Protein AF-A0A6L8E0U8-F1 (afdb_monomer)

Secondary structure (DSSP, 8-state):
--HHHHHHHHHHHHHHHHHHHHHHHHHTSPP--------B-TTSSB---S------SS-SSPPGGGTT-----HHHHHHHHHHHHHTSSPPPPTT------HHHH---SSPPP-

Sequence (114 aa):
MNVRMAVVVWFSLVVIASGALAPALAAAQPAASAASSVPRAPDGRPDLQGVWDFSSLTPLQRPADLAGREFLTDEDVSALEARAAARVDAAPRPGDPGSYNRYWFDDGTTVVGT

pLDDT: mean 82.91, std 9.17, range [57.69, 95.5]

Solvent-accessible surface area (backbone atoms only — not comparable to full-atom values): 7533 Å² total; per-residue (Å²): 134,59,70,72,58,55,52,52,54,51,53,52,52,52,54,52,55,55,63,61,48,54,62,55,58,62,69,68,50,76,76,74,70,77,75,75,79,75,55,59,38,98,86,70,45,76,50,83,79,79,89,85,82,82,57,47,52,59,66,96,64,83,55,78,94,53,62,94,51,93,71,79,51,72,68,56,49,52,51,51,31,52,50,49,62,64,68,53,75,60,80,55,56,93,94,49,95,60,77,85,46,57,89,77,66,48,55,38,62,53,72,80,83,132

Foldseek 3Di:
DDPVVVVVVVVVVVVVVVVVVVVVVVVPDPDPDPPDPQDADPVRHRDPDDDDAPAALDDPDDDPVCPPPPDDDPVRQVVSLVVVVVVFPPDDDVVGPDDDGCVPPNNHRGHDDD

Radius of gyration: 31.15 Å; Cα contacts (8 Å, |Δi|>4): 54; chains: 1; bounding box: 55×61×83 Å

Structure (mmCIF, N/CA/C/O backbone):
data_AF-A0A6L8E0U8-F1
#
_entry.id   AF-A0A6L8E0U8-F1
#
loop_
_atom_site.group_PDB
_atom_site.id
_atom_site.type_symbol
_atom_site.label_atom_id
_atom_site.label_alt_id
_atom_site.label_comp_id
_atom_site.label_asym_id
_atom_site.label_entity_id
_atom_site.label_seq_id
_atom_site.pdbx_PDB_ins_code
_atom_site.Cartn_x
_atom_site.Cartn_y
_atom_site.Cartn_z
_atom_site.occupancy
_atom_site.B_iso_or_equiv
_atom_site.auth_seq_id
_atom_site.auth_comp_id
_atom_site.auth_asym_id
_atom_site.auth_atom_id
_atom_site.pdbx_PDB_model_num
ATOM 1 N N . MET A 1 1 ? -40.127 -41.376 52.606 1.00 57.69 1 MET A N 1
ATOM 2 C CA . MET A 1 1 ? -39.641 -40.051 52.161 1.00 57.69 1 MET A CA 1
ATOM 3 C C . MET A 1 1 ? -40.803 -39.342 51.486 1.00 57.69 1 MET A C 1
ATOM 5 O O . MET A 1 1 ? -41.359 -39.887 50.543 1.00 57.69 1 MET A O 1
ATOM 9 N N . ASN A 1 2 ? -41.248 -38.209 52.022 1.00 69.56 2 ASN A N 1
ATOM 10 C CA . ASN A 1 2 ? -42.510 -37.590 51.607 1.00 69.56 2 ASN A CA 1
ATOM 11 C C . ASN A 1 2 ? -42.299 -36.796 50.308 1.00 69.56 2 ASN A C 1
ATOM 13 O O . ASN A 1 2 ? -41.350 -36.022 50.228 1.00 69.56 2 ASN A O 1
ATOM 17 N N . VAL A 1 3 ? -43.191 -36.936 49.320 1.00 75.69 3 VAL A N 1
ATOM 18 C CA . VAL A 1 3 ? -43.117 -36.258 48.001 1.00 75.69 3 VAL A CA 1
ATOM 19 C C . VAL A 1 3 ? -42.885 -34.747 48.136 1.00 75.69 3 VAL A C 1
ATOM 21 O O . VAL A 1 3 ? -42.092 -34.162 47.409 1.00 75.69 3 VAL A O 1
ATOM 24 N N . ARG A 1 4 ? -43.498 -34.127 49.150 1.00 75.81 4 ARG A N 1
ATOM 25 C CA . ARG A 1 4 ? -43.314 -32.708 49.495 1.00 75.81 4 ARG A CA 1
ATOM 26 C C . ARG A 1 4 ? -41.865 -32.341 49.842 1.00 75.81 4 ARG A C 1
ATOM 28 O O . ARG A 1 4 ? -41.409 -31.270 49.474 1.00 75.81 4 ARG A O 1
ATOM 35 N N . MET A 1 5 ? -41.140 -33.229 50.519 1.00 74.06 5 MET A N 1
ATOM 36 C CA . MET A 1 5 ? -39.742 -33.016 50.907 1.00 74.06 5 MET A CA 1
ATOM 37 C C . MET A 1 5 ? -38.804 -33.153 49.696 1.00 74.06 5 MET A C 1
ATOM 39 O O . MET A 1 5 ? -37.871 -32.371 49.556 1.00 74.06 5 MET A O 1
ATOM 43 N N . ALA A 1 6 ? -39.097 -34.082 48.778 1.00 75.75 6 ALA A N 1
ATOM 44 C CA . ALA A 1 6 ? -38.331 -34.259 47.543 1.00 75.75 6 ALA A CA 1
ATOM 45 C C . ALA A 1 6 ? -38.465 -33.057 46.586 1.00 75.75 6 ALA A C 1
ATOM 47 O O . ALA A 1 6 ? -37.475 -32.630 45.998 1.00 75.75 6 ALA A O 1
ATOM 48 N N . VAL A 1 7 ? -39.664 -32.470 46.480 1.00 78.12 7 VAL A N 1
ATOM 49 C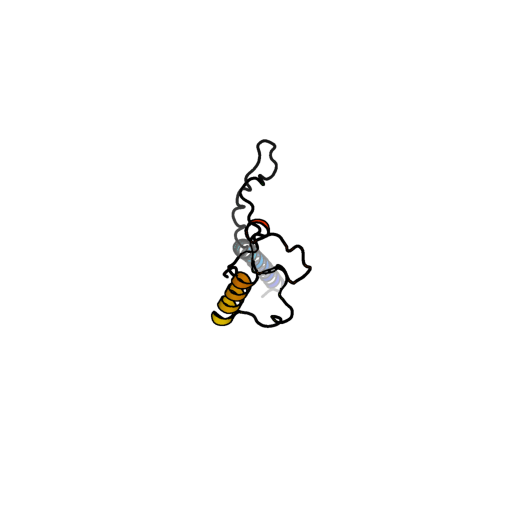 CA . VAL A 1 7 ? -39.913 -31.277 45.647 1.00 78.12 7 VAL A CA 1
ATOM 50 C C . VAL A 1 7 ? -39.158 -30.055 46.173 1.00 78.12 7 VAL A C 1
ATOM 52 O O . VAL A 1 7 ? -38.557 -29.333 45.384 1.00 78.12 7 VAL A O 1
ATOM 55 N N . VAL A 1 8 ? -39.137 -29.844 47.494 1.00 82.81 8 VAL A N 1
ATOM 56 C CA . VAL A 1 8 ? -38.412 -28.718 48.110 1.00 82.81 8 VAL A CA 1
ATOM 57 C C . VAL A 1 8 ? -36.905 -28.841 47.881 1.00 82.81 8 VAL A C 1
ATOM 59 O O . VAL A 1 8 ? -36.280 -27.880 47.448 1.00 82.81 8 VAL A O 1
ATOM 62 N N . VAL A 1 9 ? -36.332 -30.030 48.092 1.00 84.50 9 VAL A N 1
ATOM 63 C CA . VAL A 1 9 ? -34.896 -30.274 47.869 1.00 84.50 9 VAL A CA 1
ATOM 64 C C . VAL A 1 9 ? -34.517 -30.071 46.401 1.00 84.50 9 VAL A C 1
ATOM 66 O O . VAL A 1 9 ? -33.499 -29.445 46.112 1.00 84.50 9 VAL A O 1
ATOM 69 N N . TRP A 1 10 ? -35.348 -30.541 45.468 1.00 81.44 10 TRP A N 1
ATOM 70 C CA . TRP A 1 10 ? -35.114 -30.348 44.038 1.00 81.44 10 TRP A CA 1
ATOM 71 C C . TRP A 1 10 ? -35.156 -28.866 43.642 1.00 81.44 10 TRP A C 1
ATOM 73 O O . TRP A 1 10 ? -34.251 -28.389 42.960 1.00 81.44 10 TRP A O 1
ATOM 83 N N . PHE A 1 11 ? -36.140 -28.109 44.140 1.00 80.88 11 PHE A N 1
ATOM 84 C CA . PHE A 1 11 ? -36.232 -26.667 43.891 1.00 80.88 11 PHE A CA 1
ATOM 85 C C . PHE A 1 11 ? -35.017 -25.909 44.444 1.00 80.88 11 PHE A C 1
ATOM 87 O O . PHE A 1 11 ? -34.457 -25.055 43.759 1.00 80.88 11 PHE A O 1
ATOM 94 N N . SER A 1 12 ? -34.563 -26.249 45.655 1.00 77.50 12 SER A N 1
ATOM 95 C CA . SER A 1 12 ? -33.368 -25.645 46.255 1.00 77.50 12 SER A CA 1
ATOM 96 C C . SER A 1 12 ? -32.095 -25.938 45.455 1.00 77.50 12 SER A C 1
ATOM 98 O O . SER A 1 12 ? -31.279 -25.040 45.266 1.00 77.50 12 SER A O 1
ATOM 100 N N . LEU A 1 13 ?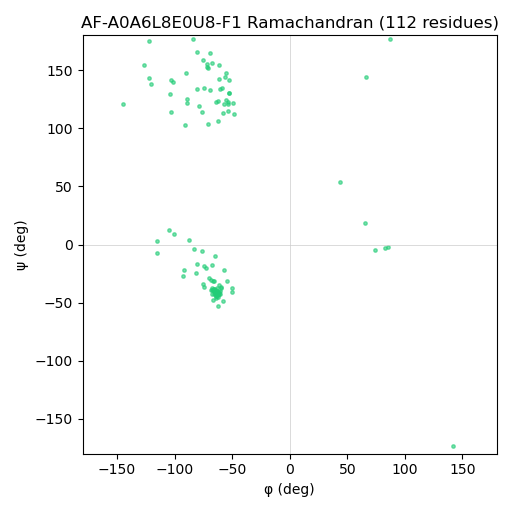 -31.934 -27.159 44.934 1.00 79.62 13 LEU A N 1
ATOM 101 C CA . LEU A 1 13 ? -30.779 -27.531 44.108 1.00 79.62 13 LEU A CA 1
ATOM 102 C C . LEU A 1 13 ? -30.747 -26.779 42.771 1.00 79.62 13 LEU A C 1
ATOM 104 O O . LEU A 1 13 ? -29.679 -26.338 42.351 1.00 79.62 13 LEU A O 1
ATOM 108 N N . VAL A 1 14 ? -31.905 -26.579 42.133 1.00 77.62 14 VAL A N 1
ATOM 109 C CA . VAL A 1 14 ? -32.005 -25.805 40.884 1.00 77.62 14 VAL A CA 1
ATOM 110 C C . VAL A 1 14 ? -31.614 -24.342 41.116 1.00 77.62 14 VAL A C 1
ATOM 112 O O . VAL A 1 14 ? -30.814 -23.801 40.357 1.00 77.62 14 VAL A O 1
ATOM 115 N N . VAL A 1 15 ? -32.093 -23.720 42.198 1.00 77.12 15 VAL A N 1
ATOM 116 C CA . VAL A 1 15 ? -31.762 -22.322 42.535 1.00 77.12 15 VAL A CA 1
ATOM 117 C C . VAL A 1 15 ? -30.259 -22.137 42.790 1.00 77.12 15 VAL A C 1
ATOM 119 O O . VAL A 1 15 ? -29.670 -21.166 42.316 1.00 77.12 15 VAL A O 1
ATOM 122 N N .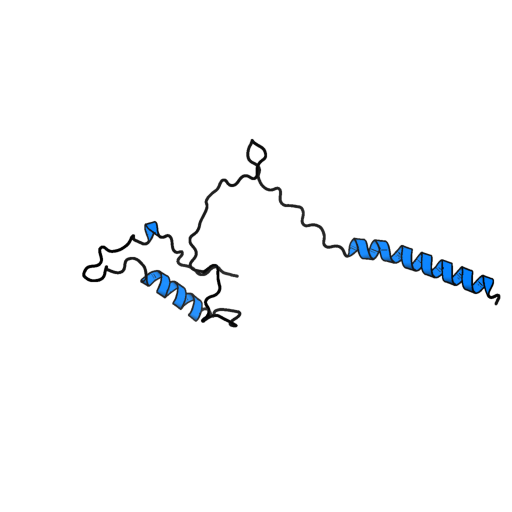 ILE A 1 16 ? -29.615 -23.082 43.482 1.00 75.69 16 ILE A N 1
ATOM 123 C CA . ILE A 1 16 ? -28.168 -23.036 43.757 1.00 75.69 16 ILE A CA 1
ATOM 124 C C . ILE A 1 16 ? -27.354 -23.213 42.466 1.00 75.69 16 ILE A C 1
ATOM 126 O O . ILE A 1 16 ? -26.399 -22.470 42.236 1.00 75.69 16 ILE A O 1
ATOM 130 N N . ALA A 1 17 ? -27.750 -24.146 41.594 1.00 69.44 17 ALA A N 1
ATOM 131 C CA . ALA A 1 17 ? -27.086 -24.365 40.309 1.00 69.44 17 ALA A CA 1
ATOM 132 C C . ALA A 1 17 ? -27.201 -23.143 39.377 1.00 69.44 17 ALA A C 1
ATOM 134 O O . ALA A 1 17 ? -26.226 -22.771 38.723 1.00 69.44 17 ALA A O 1
ATOM 135 N N . SER A 1 18 ? -28.357 -22.470 39.355 1.00 65.12 18 SER A N 1
ATOM 136 C CA . SER A 1 18 ? -28.542 -21.227 38.595 1.00 65.12 18 SER A CA 1
ATOM 137 C C . SER A 1 18 ? -27.727 -20.059 39.164 1.00 65.12 18 SER A C 1
ATOM 139 O O . SER A 1 18 ? -27.175 -19.273 38.396 1.00 65.12 18 SER A O 1
ATOM 141 N N . GLY A 1 19 ? -27.597 -19.964 40.493 1.00 69.56 19 GLY A N 1
ATOM 142 C CA . GLY A 1 19 ? -26.794 -18.927 41.151 1.00 69.56 19 GLY A CA 1
ATOM 143 C C . GLY A 1 19 ? -25.290 -19.043 40.880 1.00 69.56 19 GLY A C 1
ATOM 144 O O . GLY A 1 19 ? -24.604 -18.027 40.790 1.00 69.56 19 GLY A O 1
ATOM 145 N N . ALA A 1 20 ? -24.779 -20.264 40.694 1.00 69.38 20 ALA A N 1
ATOM 146 C CA . ALA A 1 20 ? -23.361 -20.514 40.424 1.00 69.38 20 ALA A CA 1
ATOM 147 C C . ALA A 1 20 ? -22.958 -20.298 38.952 1.00 69.38 20 ALA A C 1
ATOM 149 O O . ALA A 1 20 ? -21.796 -20.001 38.674 1.00 69.38 20 ALA A O 1
ATOM 150 N N . LEU A 1 21 ? -23.895 -20.417 38.004 1.00 70.12 21 LEU A N 1
ATOM 151 C CA . LEU A 1 21 ? -23.600 -20.271 36.572 1.00 70.12 21 LEU A CA 1
ATOM 152 C C . LEU A 1 21 ? -23.390 -18.811 36.140 1.00 70.12 21 LEU A C 1
ATOM 154 O O . LEU A 1 21 ? -22.575 -18.539 35.259 1.00 70.12 21 LEU A O 1
ATOM 158 N N . ALA A 1 22 ? -24.100 -17.868 36.761 1.00 72.25 22 ALA A N 1
ATOM 159 C CA . ALA A 1 22 ? -24.048 -16.450 36.405 1.00 72.25 22 ALA A CA 1
ATOM 160 C C . ALA A 1 22 ? -22.635 -15.819 36.483 1.00 72.25 22 ALA A C 1
ATOM 162 O O . ALA A 1 22 ? -22.222 -15.192 35.504 1.00 72.25 22 ALA A O 1
ATOM 163 N N . PRO A 1 23 ? -21.850 -15.989 37.567 1.00 75.19 23 PRO A N 1
ATOM 164 C CA . PRO A 1 23 ? -20.500 -15.421 37.633 1.00 75.19 23 PRO A CA 1
ATOM 165 C C . PRO A 1 23 ? -19.512 -16.084 36.660 1.00 75.19 23 PRO A C 1
ATOM 167 O O . PRO A 1 23 ? -18.618 -15.409 36.156 1.00 75.19 23 PRO A O 1
ATOM 170 N N . ALA A 1 24 ? -19.683 -17.374 36.346 1.00 77.88 24 ALA A N 1
ATOM 171 C CA . ALA A 1 24 ? -18.832 -18.077 35.382 1.00 77.88 24 ALA A CA 1
ATOM 172 C C . ALA A 1 24 ? -19.046 -17.572 33.943 1.00 77.88 24 ALA A C 1
ATOM 174 O O . ALA A 1 24 ? -18.085 -17.385 33.202 1.00 77.88 24 ALA A O 1
ATOM 175 N N . LEU A 1 25 ? -20.298 -17.291 33.570 1.00 78.56 25 LEU A N 1
ATOM 176 C CA . LEU A 1 25 ? -20.647 -16.684 32.282 1.00 78.56 25 LEU A CA 1
ATOM 177 C C . LEU A 1 25 ? -20.122 -15.246 32.155 1.00 78.56 25 LEU A C 1
ATOM 179 O O . LEU A 1 25 ? -19.640 -14.871 31.090 1.00 78.56 25 LEU A O 1
ATOM 183 N N . ALA A 1 26 ? -20.162 -14.463 33.237 1.00 77.94 26 ALA A N 1
ATOM 184 C CA . ALA A 1 26 ? -19.613 -13.106 33.255 1.00 77.94 26 ALA A CA 1
ATOM 185 C C . ALA A 1 26 ? -18.077 -13.091 33.125 1.00 77.94 26 ALA A C 1
ATOM 187 O O . ALA A 1 26 ? -17.524 -12.265 32.405 1.00 77.94 26 ALA A O 1
ATOM 188 N N . ALA A 1 27 ? -17.382 -14.031 33.774 1.00 78.38 27 ALA A N 1
ATOM 189 C CA . ALA A 1 27 ? -15.923 -14.148 33.702 1.00 78.38 27 ALA A CA 1
ATOM 190 C C . ALA A 1 27 ? -15.408 -14.698 32.357 1.00 78.38 27 ALA A C 1
ATOM 192 O O . ALA A 1 27 ? -14.242 -14.505 32.024 1.00 78.38 27 ALA A O 1
ATOM 193 N N . ALA A 1 28 ? -16.262 -15.376 31.583 1.00 78.88 28 ALA A N 1
ATOM 194 C CA . ALA A 1 28 ? -15.934 -15.892 30.254 1.00 78.88 28 ALA A CA 1
ATOM 195 C C . ALA A 1 28 ? -16.082 -14.844 29.136 1.00 78.88 28 ALA A C 1
ATOM 197 O O . ALA A 1 28 ? -15.785 -15.136 27.975 1.00 78.88 28 ALA A O 1
ATOM 198 N N . GLN A 1 29 ? -16.552 -13.633 29.452 1.00 81.00 29 GLN A N 1
ATOM 199 C CA . GLN A 1 29 ? -16.609 -12.562 28.467 1.00 81.00 29 GLN A CA 1
ATOM 200 C C . GLN A 1 29 ? -15.183 -12.104 28.124 1.00 81.00 29 GLN A C 1
ATOM 202 O O . GLN A 1 29 ? -14.389 -11.863 29.036 1.00 81.00 29 GLN A O 1
ATOM 207 N N . PRO A 1 30 ? -14.841 -11.952 26.830 1.00 74.56 30 PRO A N 1
ATOM 208 C CA . PRO A 1 30 ? -13.587 -11.332 26.439 1.00 74.56 30 PRO A CA 1
ATOM 209 C C . PRO A 1 30 ? -13.479 -9.979 27.136 1.00 74.56 30 PRO A C 1
ATOM 211 O O . PRO A 1 30 ? -14.430 -9.192 27.096 1.00 74.56 30 PRO A O 1
ATOM 214 N N . ALA A 1 31 ? -12.344 -9.708 27.783 1.00 71.69 31 ALA A N 1
ATOM 215 C CA . ALA A 1 31 ? -12.081 -8.377 28.301 1.00 71.69 31 ALA A CA 1
ATOM 216 C C . ALA A 1 31 ? -12.259 -7.396 27.139 1.00 71.69 31 ALA A C 1
ATOM 218 O O . ALA A 1 31 ? -11.609 -7.548 26.102 1.00 71.69 31 ALA A O 1
ATOM 219 N N . ALA A 1 32 ? -13.174 -6.434 27.286 1.00 67.69 32 ALA A N 1
ATOM 220 C CA . ALA A 1 32 ? -13.295 -5.360 26.318 1.00 67.69 32 ALA A CA 1
ATOM 221 C C . ALA A 1 32 ? -11.905 -4.737 26.195 1.00 67.69 32 ALA A C 1
ATOM 223 O O . ALA A 1 32 ? -11.369 -4.232 27.186 1.00 67.69 32 ALA A O 1
ATOM 224 N N . SER A 1 33 ? -11.294 -4.848 25.013 1.00 65.06 33 SER A N 1
ATOM 225 C CA . SER A 1 33 ? -10.024 -4.191 24.730 1.00 65.06 33 SER A CA 1
ATOM 226 C C . SER A 1 33 ? -10.186 -2.744 25.166 1.00 65.06 33 SER A C 1
ATOM 228 O O . SER A 1 33 ? -11.133 -2.095 24.710 1.00 65.06 33 SER A O 1
ATOM 230 N N . ALA A 1 34 ? -9.337 -2.267 26.081 1.00 63.78 34 ALA A N 1
ATOM 231 C CA . ALA A 1 34 ? -9.348 -0.870 26.487 1.00 63.78 34 ALA A CA 1
ATOM 232 C C . ALA A 1 34 ? -9.361 -0.041 25.203 1.00 63.78 34 ALA A C 1
ATOM 234 O O . ALA A 1 34 ? -8.430 -0.141 24.403 1.00 63.78 34 ALA A O 1
ATOM 235 N N . ALA A 1 35 ? -10.475 0.648 24.945 1.00 64.38 35 ALA A N 1
ATOM 236 C CA . ALA A 1 35 ? -10.670 1.348 23.691 1.00 64.38 35 ALA A CA 1
ATOM 237 C C . ALA A 1 35 ? -9.511 2.332 23.555 1.00 64.38 35 ALA A C 1
ATOM 239 O O . ALA A 1 35 ? -9.390 3.253 24.365 1.00 64.38 35 ALA A O 1
ATOM 240 N N . SER A 1 36 ? -8.626 2.107 22.581 1.00 65.50 36 SER A N 1
ATOM 241 C CA . SER A 1 36 ? -7.560 3.053 22.284 1.00 65.50 36 SER A CA 1
ATOM 242 C C . SER A 1 36 ? -8.222 4.407 22.056 1.00 65.50 36 SER A C 1
ATOM 244 O O . SER A 1 36 ? -9.124 4.517 21.218 1.00 65.50 36 SER A O 1
ATOM 246 N N . SER A 1 37 ? -7.837 5.423 22.826 1.00 79.75 37 SER A N 1
ATOM 247 C CA . SER A 1 37 ? -8.407 6.757 22.681 1.00 79.75 37 SER A CA 1
ATOM 248 C C . SER A 1 37 ? -8.067 7.281 21.288 1.00 79.75 37 SER A C 1
ATOM 250 O O . SER A 1 37 ? -6.915 7.616 21.020 1.00 79.75 37 SER A O 1
ATOM 252 N N . VAL A 1 38 ? -9.057 7.322 20.394 1.00 87.75 38 VAL A N 1
ATOM 253 C CA . VAL A 1 38 ? -8.919 7.935 19.068 1.00 87.75 38 VAL A CA 1
ATOM 254 C C . VAL A 1 38 ? -8.483 9.392 19.265 1.00 87.75 38 VAL A C 1
ATOM 256 O O . VAL A 1 38 ? -9.226 10.121 19.937 1.00 87.75 38 VAL A O 1
ATOM 259 N N . PRO A 1 39 ? -7.323 9.822 18.724 1.00 91.31 39 PRO A N 1
ATOM 260 C CA . PRO A 1 39 ? -6.883 11.211 18.799 1.00 91.31 39 PRO A CA 1
ATOM 261 C C . PRO A 1 39 ? -7.978 12.153 18.295 1.00 91.31 39 PRO A C 1
ATOM 263 O O . PRO A 1 39 ? -8.717 11.817 17.366 1.00 91.31 39 PRO A O 1
ATOM 266 N N . ARG A 1 40 ? -8.138 13.306 18.946 1.00 93.19 40 ARG A N 1
ATOM 267 C CA . ARG A 1 40 ? -9.197 14.270 18.631 1.00 93.19 40 ARG A CA 1
ATOM 268 C C . ARG A 1 40 ? -8.602 15.609 18.241 1.00 93.19 40 ARG A C 1
ATOM 270 O O . ARG A 1 40 ? -7.689 16.095 18.902 1.00 93.19 40 ARG A O 1
ATOM 277 N N . ALA A 1 41 ? -9.177 16.209 17.208 1.00 93.62 41 ALA A N 1
ATOM 278 C CA . ALA A 1 41 ? -8.911 17.586 16.839 1.00 93.62 41 ALA A CA 1
ATOM 279 C C . ALA A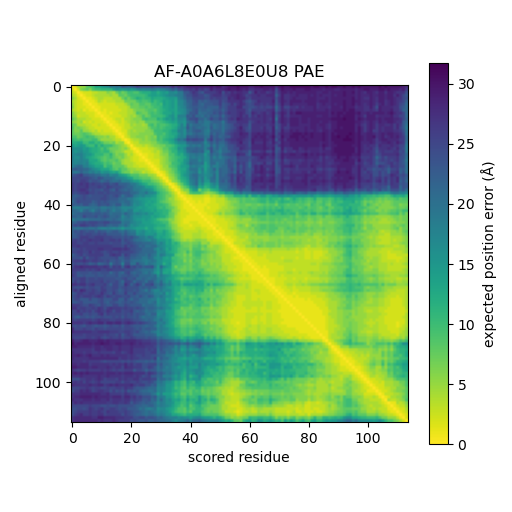 1 41 ? -9.507 18.549 17.895 1.00 93.62 41 ALA A C 1
ATOM 281 O O . ALA A 1 41 ? -10.360 18.141 18.693 1.00 93.62 41 ALA A O 1
ATOM 282 N N . PRO A 1 42 ? -9.111 19.837 17.908 1.00 95.19 42 PRO A N 1
ATOM 283 C CA . PRO A 1 42 ? -9.632 20.827 18.859 1.00 95.19 42 PRO A CA 1
ATOM 284 C C . PRO A 1 42 ? -11.160 21.005 18.843 1.00 95.19 42 PRO A C 1
ATOM 286 O O . PRO A 1 42 ? -11.737 21.455 19.828 1.00 95.19 42 PRO A O 1
ATOM 289 N N . ASP A 1 43 ? -11.822 20.642 17.744 1.00 95.50 43 ASP A N 1
ATOM 290 C CA . ASP A 1 43 ? -13.280 20.667 17.586 1.00 95.50 43 ASP A CA 1
ATOM 291 C C . ASP A 1 43 ? -13.982 19.374 18.066 1.00 95.50 43 ASP A C 1
ATOM 293 O O . ASP A 1 43 ? -15.196 19.226 17.921 1.00 95.50 43 ASP A O 1
ATOM 297 N N . GLY A 1 44 ? -13.231 18.426 18.637 1.00 93.12 44 GLY A N 1
ATOM 298 C CA . GLY A 1 44 ? -13.729 17.158 19.176 1.00 93.12 44 GLY A CA 1
ATOM 299 C C . GLY A 1 44 ? -13.936 16.043 18.141 1.00 93.12 44 GLY A C 1
ATOM 300 O O . GLY A 1 44 ? -14.283 14.911 18.509 1.00 93.12 44 GLY A O 1
ATOM 301 N N . ARG A 1 45 ? -13.711 16.298 16.847 1.00 95.31 45 ARG A N 1
ATOM 302 C CA . ARG A 1 45 ? -13.780 15.262 15.801 1.00 95.31 45 ARG A CA 1
ATOM 303 C C . ARG A 1 45 ? -12.544 14.353 15.847 1.00 95.31 45 ARG A C 1
ATOM 305 O O . ARG A 1 45 ? -11.532 14.750 16.420 1.00 95.31 45 ARG A O 1
ATOM 312 N N . PRO A 1 46 ? -12.601 13.122 15.296 1.00 94.00 46 PRO A N 1
ATOM 313 C CA . PRO A 1 46 ? -11.401 12.308 15.113 1.00 94.00 46 PRO A CA 1
ATOM 314 C C . PRO A 1 46 ? -10.333 13.093 14.353 1.00 94.00 46 PRO A C 1
ATOM 316 O O . PRO A 1 46 ? -10.633 13.695 13.320 1.00 94.00 46 PRO A O 1
ATOM 319 N N . ASP A 1 47 ? -9.116 13.093 14.879 1.00 93.31 47 ASP A N 1
ATOM 320 C CA . ASP A 1 47 ? -7.972 13.681 14.207 1.00 93.31 47 ASP A CA 1
ATOM 321 C C . ASP A 1 47 ? -7.508 12.731 13.094 1.00 93.31 47 ASP A C 1
ATOM 323 O O . ASP A 1 47 ? -7.096 11.603 13.356 1.00 93.31 47 ASP A O 1
ATOM 327 N N . LEU A 1 48 ? -7.649 13.181 11.847 1.00 93.25 48 LEU A N 1
ATOM 328 C CA . LEU A 1 48 ? -7.217 12.473 10.637 1.00 93.25 48 LEU A CA 1
ATOM 329 C C . LEU A 1 48 ? -5.936 13.092 10.048 1.00 93.25 48 LEU A C 1
ATOM 331 O O . LEU A 1 48 ? -5.596 12.840 8.892 1.00 93.25 48 LEU A O 1
ATOM 335 N N . GLN A 1 49 ? -5.257 13.962 10.799 1.00 92.00 49 GLN A N 1
ATOM 336 C CA . GLN A 1 49 ? -3.966 14.507 10.398 1.00 92.00 49 GLN A CA 1
ATOM 337 C C . GLN A 1 49 ? -2.872 13.432 10.494 1.00 92.00 49 GLN A C 1
ATOM 339 O O . GLN A 1 49 ? -2.975 12.472 11.256 1.00 92.00 49 GLN A O 1
ATOM 344 N N . GLY A 1 50 ? -1.806 13.605 9.715 1.00 89.44 50 GLY A N 1
ATOM 345 C CA . GLY A 1 50 ? -0.678 12.679 9.675 1.00 89.44 50 GLY A CA 1
ATOM 346 C C . GLY A 1 50 ? -0.118 12.505 8.270 1.00 89.44 50 GLY A C 1
ATOM 347 O O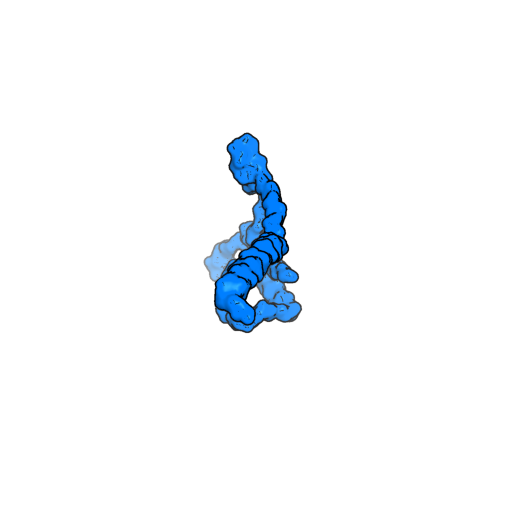 . GLY A 1 50 ? -0.520 13.196 7.332 1.00 89.44 50 GLY A O 1
ATOM 348 N N . VAL A 1 51 ? 0.826 11.576 8.140 1.00 89.62 51 VAL A N 1
ATOM 349 C CA . VAL A 1 51 ? 1.364 11.156 6.844 1.00 89.62 51 VAL A CA 1
ATOM 350 C C . VAL A 1 51 ? 0.501 10.013 6.326 1.00 89.62 51 VAL A C 1
ATOM 352 O O . VAL A 1 51 ? 0.355 8.993 6.996 1.00 89.62 51 VAL A O 1
ATOM 355 N N . TRP A 1 52 ? -0.077 10.211 5.144 1.00 87.81 52 TRP A N 1
ATOM 356 C CA . TRP A 1 52 ? -0.861 9.205 4.441 1.00 87.81 52 TRP A CA 1
ATOM 357 C C . TRP A 1 52 ? -0.002 8.625 3.326 1.00 87.81 52 TRP A C 1
ATOM 359 O O . TRP A 1 52 ? 0.361 9.343 2.397 1.00 87.81 52 TRP A O 1
ATOM 369 N N . ASP A 1 53 ? 0.323 7.345 3.449 1.00 84.38 53 ASP A N 1
ATOM 370 C CA . ASP A 1 53 ? 1.054 6.579 2.446 1.00 84.38 53 ASP A CA 1
ATOM 371 C C . ASP A 1 53 ? 0.067 5.660 1.714 1.00 84.38 53 ASP A C 1
ATOM 373 O O . ASP A 1 53 ? -0.742 4.977 2.350 1.00 84.38 53 ASP A O 1
ATOM 377 N N . PHE A 1 54 ? 0.091 5.692 0.384 1.00 82.62 54 PHE A N 1
ATOM 378 C CA . PHE A 1 54 ? -0.723 4.828 -0.475 1.00 82.62 54 PHE A CA 1
ATOM 379 C C . PHE A 1 54 ? 0.130 3.861 -1.304 1.00 82.62 54 PHE A C 1
ATOM 381 O O . PHE A 1 54 ? -0.423 3.097 -2.100 1.00 82.62 54 PHE A O 1
ATOM 388 N N . SER A 1 55 ? 1.449 3.879 -1.111 1.00 85.38 55 SER A N 1
ATOM 389 C CA . SER A 1 55 ? 2.391 3.053 -1.845 1.00 85.38 55 SER A CA 1
ATOM 390 C C . SER A 1 55 ? 2.253 1.591 -1.425 1.00 85.38 55 SER A C 1
ATOM 392 O O . SER A 1 55 ? 2.644 1.160 -0.342 1.00 85.38 55 SER A O 1
ATOM 394 N N . SER A 1 56 ? 1.616 0.791 -2.279 1.00 86.75 56 SER A N 1
ATOM 395 C CA . SER A 1 56 ? 1.422 -0.634 -2.022 1.00 86.75 56 SER A CA 1
ATOM 396 C C . SER A 1 56 ? 1.494 -1.424 -3.311 1.00 86.75 56 SER A C 1
ATOM 398 O O . SER A 1 56 ? 0.646 -1.285 -4.194 1.00 86.75 56 SER A O 1
ATOM 400 N N . LEU A 1 57 ? 2.449 -2.354 -3.351 1.00 89.62 57 LEU A N 1
ATOM 401 C CA . LEU A 1 57 ? 2.520 -3.350 -4.410 1.00 89.62 57 LEU A CA 1
ATOM 402 C C . LEU A 1 57 ? 1.373 -4.370 -4.303 1.00 89.62 57 LEU A C 1
ATOM 404 O O . LEU A 1 57 ? 0.945 -4.945 -5.307 1.00 89.62 57 LEU A O 1
ATOM 408 N N . THR A 1 58 ? 0.880 -4.616 -3.086 1.00 89.56 58 THR A N 1
ATOM 409 C CA . THR A 1 58 ? -0.179 -5.592 -2.825 1.00 89.56 58 THR A CA 1
ATOM 410 C C . THR A 1 58 ? -1.545 -4.995 -3.191 1.00 89.56 58 THR A C 1
ATOM 412 O O . THR A 1 58 ? -1.949 -3.998 -2.584 1.00 89.56 58 THR A O 1
ATOM 415 N N . PRO A 1 59 ? -2.289 -5.587 -4.147 1.00 87.88 59 PRO A N 1
ATOM 416 C CA . PRO A 1 59 ? -3.609 -5.098 -4.531 1.00 87.88 59 PRO A CA 1
ATOM 417 C C . PRO A 1 59 ? -4.654 -5.358 -3.440 1.00 87.88 59 PRO A C 1
ATOM 419 O O . PRO A 1 59 ? -4.583 -6.344 -2.708 1.00 87.88 59 PRO A O 1
ATOM 422 N N . LEU A 1 60 ? -5.682 -4.503 -3.390 1.00 90.19 60 LEU A N 1
ATOM 423 C CA . LEU A 1 60 ? -6.781 -4.624 -2.425 1.00 90.19 60 LEU A CA 1
ATOM 424 C C . LEU A 1 60 ? -7.585 -5.922 -2.609 1.00 90.19 60 LEU A C 1
ATOM 426 O O . LEU A 1 60 ? -8.037 -6.526 -1.639 1.00 90.19 60 LEU A O 1
ATOM 430 N N . GLN A 1 61 ? -7.780 -6.348 -3.858 1.00 92.00 61 GLN A N 1
ATOM 431 C CA . GLN A 1 61 ? -8.409 -7.621 -4.187 1.00 92.00 61 GLN A CA 1
ATOM 432 C C . GLN A 1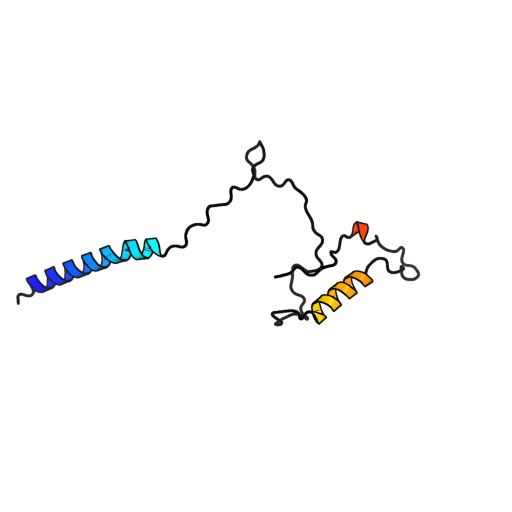 61 ? -7.353 -8.644 -4.566 1.00 92.00 61 GLN A C 1
ATOM 434 O O . GLN A 1 61 ? -6.424 -8.357 -5.320 1.00 92.00 61 GLN A O 1
ATOM 439 N N . ARG A 1 62 ? -7.558 -9.876 -4.101 1.00 91.69 62 ARG A N 1
ATOM 440 C CA . ARG A 1 62 ? -6.731 -11.010 -4.493 1.00 91.69 62 ARG A CA 1
ATOM 441 C C . ARG A 1 62 ? -6.860 -11.262 -6.004 1.00 91.69 62 ARG A C 1
ATOM 443 O O . ARG A 1 62 ? -7.976 -11.502 -6.472 1.00 91.69 62 ARG A O 1
ATOM 450 N N . PRO A 1 63 ? -5.744 -11.261 -6.749 1.00 92.31 63 PRO A N 1
ATOM 451 C CA . PRO A 1 63 ? -5.726 -11.642 -8.154 1.00 92.31 63 PRO A CA 1
ATOM 452 C C . PRO A 1 63 ? -6.296 -13.049 -8.385 1.00 92.31 63 PRO A C 1
ATOM 454 O O . PRO A 1 63 ? -6.112 -13.952 -7.566 1.00 92.31 63 PRO A O 1
ATOM 457 N N . ALA A 1 64 ? -7.003 -13.243 -9.500 1.00 94.94 64 ALA A N 1
ATOM 458 C CA . ALA A 1 64 ? -7.701 -14.498 -9.796 1.00 94.94 64 ALA A CA 1
ATOM 459 C C . ALA A 1 64 ? -6.746 -15.689 -9.999 1.00 94.94 64 ALA A C 1
ATOM 461 O O . ALA A 1 64 ? -7.081 -16.818 -9.653 1.00 94.94 64 ALA A O 1
ATOM 462 N N . ASP A 1 65 ? -5.543 -15.437 -10.510 1.00 92.62 65 ASP A N 1
ATOM 463 C CA . ASP A 1 65 ? -4.449 -16.406 -10.643 1.00 92.62 65 ASP A CA 1
ATOM 464 C C . ASP A 1 65 ? -3.871 -16.855 -9.290 1.00 92.62 65 ASP A C 1
ATOM 466 O O . ASP A 1 65 ? -3.241 -17.906 -9.199 1.00 92.62 65 ASP A O 1
ATOM 470 N N . LEU A 1 66 ? -4.138 -16.097 -8.224 1.00 93.00 66 LEU A N 1
ATOM 471 C CA . LEU A 1 66 ? -3.765 -16.413 -6.845 1.00 93.00 66 LEU A CA 1
ATOM 472 C C . LEU A 1 66 ? -4.930 -17.001 -6.029 1.00 93.00 66 LEU A C 1
ATOM 474 O O . LEU A 1 66 ? -4.821 -17.153 -4.804 1.00 93.00 66 LEU A O 1
ATOM 478 N N . ALA A 1 67 ? -6.056 -17.322 -6.672 1.00 93.12 67 ALA A N 1
ATOM 479 C CA . ALA A 1 67 ? -7.201 -17.937 -6.013 1.00 93.12 67 ALA A CA 1
ATOM 480 C C . ALA A 1 67 ? -6.823 -19.299 -5.406 1.00 93.12 67 ALA A C 1
ATOM 482 O O . ALA A 1 67 ? -6.159 -20.121 -6.033 1.00 93.12 67 ALA A O 1
ATOM 483 N N . GLY A 1 68 ? -7.235 -19.535 -4.159 1.00 92.50 68 GLY A N 1
ATOM 484 C CA . GLY A 1 68 ? -6.974 -20.790 -3.444 1.00 92.50 68 GLY A CA 1
ATOM 485 C C . GLY A 1 68 ? -5.536 -20.992 -2.943 1.00 92.50 68 GLY A C 1
ATOM 486 O O . GLY A 1 68 ? -5.296 -21.962 -2.232 1.00 92.50 68 GLY A O 1
ATOM 487 N N . ARG A 1 69 ? -4.586 -20.097 -3.252 1.00 91.94 69 ARG A N 1
ATOM 488 C CA . ARG A 1 69 ? -3.206 -20.177 -2.736 1.00 91.94 69 ARG A CA 1
ATOM 489 C C . ARG A 1 69 ? -3.069 -19.393 -1.439 1.00 91.94 69 ARG A C 1
ATOM 491 O O . ARG A 1 69 ? -3.011 -18.175 -1.488 1.00 91.94 69 ARG A O 1
ATOM 498 N N . GLU A 1 70 ? -3.028 -20.036 -0.283 1.00 90.56 70 GLU A N 1
ATOM 499 C CA . GLU A 1 70 ? -3.030 -19.308 0.997 1.00 90.56 70 GLU A CA 1
ATOM 500 C C . GLU A 1 70 ? -1.826 -18.360 1.151 1.00 90.56 70 GLU A C 1
ATOM 502 O O . GLU A 1 70 ? -2.018 -17.190 1.489 1.00 90.56 70 GLU A O 1
ATOM 507 N N . PHE A 1 71 ? -0.631 -18.823 0.765 1.00 91.56 71 PHE A N 1
ATOM 508 C CA . PHE A 1 71 ? 0.633 -18.094 0.900 1.00 91.56 71 PHE A CA 1
ATOM 509 C C . PHE A 1 71 ? 1.396 -17.991 -0.426 1.00 91.56 71 PHE A C 1
ATOM 511 O O . PHE A 1 71 ? 1.238 -18.824 -1.323 1.00 91.56 71 PHE A O 1
ATOM 518 N N . LEU A 1 72 ? 2.230 -16.957 -0.531 1.00 91.19 72 LEU A N 1
ATOM 519 C CA . LEU A 1 72 ? 3.271 -16.843 -1.551 1.00 91.19 72 LEU A CA 1
ATOM 520 C C . LEU A 1 72 ? 4.561 -17.464 -1.010 1.00 91.19 72 LEU A C 1
ATOM 522 O O . LEU A 1 72 ? 4.808 -17.400 0.193 1.00 91.19 72 LEU A O 1
ATOM 526 N N . THR A 1 73 ? 5.372 -18.053 -1.885 1.00 94.19 73 THR A N 1
ATOM 527 C CA . THR A 1 73 ? 6.747 -18.424 -1.524 1.00 94.19 73 THR A CA 1
ATOM 528 C C . THR A 1 73 ? 7.665 -17.204 -1.613 1.00 94.19 73 THR A C 1
ATOM 530 O O . THR A 1 73 ? 7.312 -16.196 -2.232 1.00 94.19 73 THR A O 1
ATOM 533 N N . ASP A 1 74 ? 8.865 -17.297 -1.045 1.00 94.12 74 ASP A N 1
ATOM 534 C CA . ASP A 1 74 ? 9.868 -16.228 -1.138 1.00 94.12 74 ASP A CA 1
ATOM 535 C C . ASP A 1 74 ? 10.271 -15.961 -2.602 1.00 94.12 74 ASP A C 1
ATOM 537 O O . ASP A 1 74 ? 10.479 -14.817 -3.020 1.00 94.12 74 ASP A O 1
ATOM 541 N N . GLU A 1 75 ? 10.315 -17.008 -3.430 1.00 94.75 75 GLU A N 1
ATOM 542 C CA . GLU A 1 75 ? 10.538 -16.882 -4.871 1.00 94.75 75 GLU A CA 1
ATOM 543 C C . GLU A 1 75 ? 9.391 -16.138 -5.570 1.00 94.75 75 GLU A C 1
ATOM 545 O O . GLU A 1 75 ? 9.645 -15.287 -6.423 1.00 94.75 75 GLU A O 1
ATOM 550 N N . ASP A 1 76 ? 8.135 -16.411 -5.201 1.00 92.75 76 ASP A N 1
ATOM 551 C CA . ASP A 1 76 ? 6.977 -15.694 -5.745 1.00 92.75 76 ASP A CA 1
ATOM 552 C C . ASP A 1 76 ? 7.033 -14.200 -5.384 1.00 92.75 76 ASP A C 1
ATOM 554 O O . ASP A 1 76 ? 6.815 -13.345 -6.248 1.00 92.75 76 ASP A O 1
ATOM 558 N N . VAL A 1 77 ? 7.350 -13.876 -4.126 1.00 93.75 77 VAL A N 1
ATOM 559 C CA . VAL A 1 77 ? 7.469 -12.491 -3.644 1.00 93.75 77 VAL A CA 1
ATOM 560 C C . VAL A 1 77 ? 8.588 -11.761 -4.383 1.00 93.75 77 VAL A C 1
ATOM 562 O O . VAL A 1 77 ? 8.341 -10.725 -5.000 1.00 93.75 77 VAL A O 1
ATOM 565 N N . SER A 1 78 ? 9.793 -12.331 -4.413 1.00 93.94 78 SER A N 1
ATOM 566 C CA . SER A 1 78 ? 10.934 -11.715 -5.102 1.00 93.94 78 SER A CA 1
ATOM 567 C C . SER A 1 78 ? 10.679 -11.513 -6.600 1.00 93.94 78 SER A C 1
ATOM 569 O O . SER A 1 78 ? 11.059 -10.484 -7.164 1.00 93.94 78 SER A O 1
ATOM 571 N N . ALA A 1 79 ? 9.974 -12.439 -7.257 1.00 93.12 79 ALA A N 1
ATOM 572 C CA . ALA A 1 79 ? 9.576 -12.281 -8.651 1.00 93.12 79 ALA A CA 1
ATOM 573 C C . ALA A 1 79 ? 8.570 -11.132 -8.853 1.00 93.12 79 ALA A C 1
ATOM 575 O O . ALA A 1 79 ? 8.646 -10.421 -9.861 1.00 93.12 79 ALA A O 1
ATOM 576 N N . LEU A 1 80 ? 7.627 -10.935 -7.926 1.00 91.12 80 LEU A N 1
ATOM 577 C CA . LEU A 1 80 ? 6.670 -9.825 -7.974 1.00 91.12 80 LEU A CA 1
ATOM 578 C C . LEU A 1 80 ? 7.368 -8.475 -7.795 1.00 91.12 80 LEU A C 1
ATOM 580 O O . LEU A 1 80 ? 7.145 -7.569 -8.603 1.00 91.12 80 LEU A O 1
ATOM 584 N N . GLU A 1 81 ? 8.243 -8.364 -6.799 1.00 91.75 81 GLU A N 1
ATOM 585 C CA . GLU A 1 81 ? 9.009 -7.148 -6.514 1.00 91.75 81 GLU A CA 1
ATOM 586 C C . GLU A 1 81 ? 9.957 -6.803 -7.671 1.00 91.75 81 GLU A C 1
ATOM 588 O O . GLU A 1 81 ? 9.991 -5.661 -8.134 1.00 91.75 81 GLU A O 1
ATOM 593 N N . ALA A 1 82 ? 10.641 -7.796 -8.252 1.00 90.56 82 ALA A N 1
ATOM 594 C CA . ALA A 1 82 ? 11.488 -7.591 -9.427 1.00 90.56 82 ALA A CA 1
ATOM 595 C C . ALA A 1 82 ? 10.692 -7.087 -10.646 1.00 90.56 82 ALA A C 1
ATOM 597 O O . ALA A 1 82 ? 11.132 -6.182 -11.360 1.00 90.56 82 ALA A O 1
ATOM 598 N N . ARG A 1 83 ? 9.489 -7.631 -10.883 1.00 87.62 83 ARG A N 1
ATOM 599 C CA . ARG A 1 83 ? 8.596 -7.148 -11.953 1.00 87.62 83 ARG A CA 1
ATOM 600 C C . ARG A 1 83 ? 8.107 -5.728 -11.686 1.00 87.62 83 ARG A C 1
ATOM 602 O O . ARG A 1 83 ? 8.014 -4.944 -12.626 1.00 87.62 83 ARG A O 1
ATOM 609 N N . ALA A 1 84 ? 7.785 -5.394 -10.438 1.00 85.94 84 ALA A N 1
ATOM 610 C CA . ALA A 1 84 ? 7.407 -4.038 -10.048 1.00 85.94 84 ALA A CA 1
ATOM 611 C C . ALA A 1 84 ? 8.556 -3.052 -10.279 1.00 85.94 84 ALA A C 1
ATOM 613 O O . ALA A 1 84 ? 8.355 -1.982 -10.849 1.00 85.94 84 ALA A O 1
ATOM 614 N N . ALA A 1 85 ? 9.782 -3.436 -9.925 1.00 82.44 85 ALA A N 1
ATOM 615 C CA . ALA A 1 85 ? 10.966 -2.628 -10.176 1.00 82.44 85 ALA A CA 1
ATOM 616 C C . ALA A 1 85 ? 11.184 -2.363 -11.677 1.00 82.44 85 ALA A C 1
ATOM 618 O O . ALA A 1 85 ? 11.511 -1.238 -12.042 1.00 82.44 85 ALA A O 1
ATOM 619 N N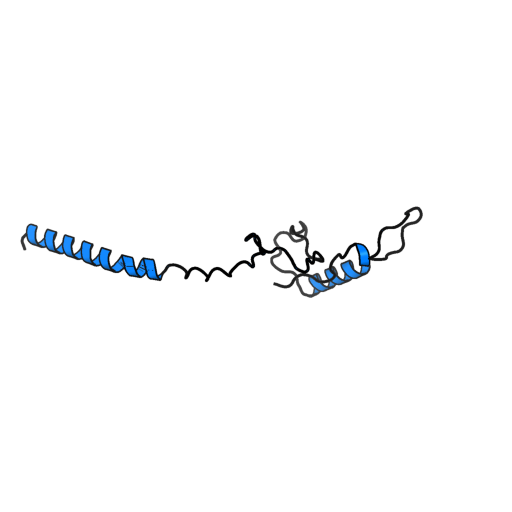 . ALA A 1 86 ? 10.945 -3.362 -12.536 1.00 79.88 86 ALA A N 1
ATOM 620 C CA . ALA A 1 86 ? 11.179 -3.282 -13.980 1.00 79.88 86 ALA A CA 1
ATOM 621 C C . ALA A 1 86 ? 10.074 -2.575 -14.791 1.00 79.88 86 ALA A C 1
ATOM 623 O O . ALA A 1 86 ? 10.297 -2.226 -15.949 1.00 79.88 86 ALA A O 1
ATOM 624 N N . ARG A 1 87 ? 8.870 -2.399 -14.230 1.00 73.69 87 ARG A N 1
ATOM 625 C CA . ARG A 1 87 ? 7.736 -1.770 -14.934 1.00 73.69 87 ARG A CA 1
ATOM 626 C C . ARG A 1 87 ? 7.865 -0.257 -15.077 1.00 73.69 87 ARG A C 1
ATOM 628 O O . ARG A 1 87 ? 7.176 0.323 -15.913 1.00 73.69 87 ARG A O 1
ATOM 635 N N . VAL A 1 88 ? 8.713 0.366 -14.271 1.00 68.25 88 VAL A N 1
ATOM 636 C CA . VAL A 1 88 ? 8.750 1.816 -14.129 1.00 68.25 88 VAL A CA 1
ATOM 637 C C . VAL A 1 88 ? 9.925 2.404 -14.904 1.00 68.25 88 VAL A C 1
ATOM 639 O O . VAL A 1 88 ? 10.994 1.804 -14.964 1.00 68.25 88 VAL A O 1
ATOM 642 N N . ASP A 1 89 ? 9.701 3.556 -15.535 1.00 73.12 89 ASP A N 1
ATOM 643 C CA . ASP A 1 89 ? 10.681 4.300 -16.344 1.00 73.12 89 ASP A CA 1
ATOM 644 C C . ASP A 1 89 ? 11.151 3.584 -17.625 1.00 73.12 89 ASP A C 1
ATOM 646 O O . ASP A 1 89 ? 12.162 3.946 -18.232 1.00 73.12 89 ASP A O 1
ATOM 650 N N . ALA A 1 90 ? 10.388 2.587 -18.085 1.00 74.75 90 ALA A N 1
ATOM 651 C CA . ALA A 1 90 ? 10.589 1.994 -19.399 1.00 74.75 90 ALA A CA 1
ATOM 652 C C . ALA A 1 90 ? 10.393 3.046 -20.505 1.00 74.75 90 ALA A C 1
ATOM 654 O O . ALA A 1 90 ? 9.500 3.893 -20.434 1.00 74.75 90 ALA A O 1
ATOM 655 N N . ALA A 1 91 ? 11.215 2.967 -21.555 1.00 80.56 91 ALA A N 1
ATOM 656 C CA . ALA A 1 91 ? 11.110 3.883 -22.682 1.00 80.56 91 ALA A CA 1
ATOM 657 C C . ALA A 1 91 ? 9.710 3.796 -23.329 1.00 80.56 91 ALA A C 1
ATOM 659 O O . ALA A 1 91 ? 9.224 2.682 -23.570 1.00 80.56 91 ALA A O 1
ATOM 660 N N . PRO A 1 92 ? 9.072 4.940 -23.646 1.00 82.50 92 PRO A N 1
ATOM 661 C CA . PRO A 1 92 ? 7.809 4.953 -24.368 1.00 82.50 92 PRO A CA 1
ATOM 662 C C . PRO A 1 92 ? 7.924 4.200 -25.693 1.00 82.50 92 PRO A C 1
ATOM 664 O O . PRO A 1 92 ? 8.972 4.193 -26.349 1.00 82.50 92 PRO A O 1
ATOM 667 N N . ARG A 1 93 ? 6.828 3.568 -26.111 1.00 87.88 93 ARG A N 1
ATOM 668 C CA . ARG A 1 93 ? 6.770 2.929 -27.429 1.00 87.88 93 ARG A CA 1
ATOM 669 C C . ARG A 1 93 ? 6.821 4.000 -28.532 1.00 87.88 93 ARG A C 1
ATOM 671 O O . ARG A 1 93 ? 6.436 5.142 -28.292 1.00 87.88 93 ARG A O 1
ATOM 678 N N . PRO A 1 94 ? 7.248 3.667 -29.763 1.00 92.88 94 PRO A N 1
ATOM 679 C CA . PRO A 1 94 ? 7.202 4.622 -30.867 1.00 92.88 94 PRO A CA 1
ATOM 680 C C . PRO A 1 94 ? 5.786 5.186 -31.067 1.00 92.88 94 PRO A C 1
ATOM 682 O O . PRO A 1 94 ? 4.837 4.424 -31.237 1.00 92.88 94 PRO A O 1
ATOM 685 N N . GLY A 1 95 ? 5.652 6.515 -31.041 1.00 92.75 95 GLY A N 1
ATOM 686 C CA . GLY A 1 95 ? 4.362 7.214 -31.142 1.00 92.75 95 GLY A CA 1
ATOM 687 C C . GLY A 1 95 ? 3.607 7.390 -29.817 1.00 92.75 95 GLY A C 1
ATOM 688 O O . GLY A 1 95 ? 2.552 8.016 -29.812 1.00 92.75 95 GLY A O 1
ATOM 689 N N . ASP A 1 96 ? 4.139 6.878 -28.708 1.00 88.75 96 ASP A N 1
ATOM 690 C CA . ASP A 1 96 ? 3.605 7.080 -27.362 1.00 88.75 96 ASP A CA 1
ATOM 691 C C . ASP A 1 96 ? 4.239 8.344 -26.747 1.00 88.75 96 ASP A C 1
ATOM 693 O O . ASP A 1 96 ? 5.472 8.432 -26.698 1.00 88.75 96 ASP A O 1
ATOM 697 N N . PRO A 1 97 ? 3.452 9.335 -26.283 1.00 84.19 97 PRO A N 1
ATOM 698 C CA . PRO A 1 97 ? 3.998 10.497 -25.579 1.00 84.19 97 PRO A CA 1
ATOM 699 C C . PRO A 1 97 ? 4.655 10.132 -24.235 1.00 84.19 97 PRO A C 1
ATOM 701 O O . PRO A 1 97 ? 5.325 10.977 -23.642 1.00 84.19 97 PRO A O 1
ATOM 704 N N . GLY A 1 98 ? 4.491 8.890 -23.769 1.00 83.06 98 GLY A N 1
ATOM 705 C CA . GLY A 1 98 ? 4.983 8.403 -22.490 1.00 83.06 98 GLY A CA 1
ATOM 706 C C . GLY A 1 98 ? 4.002 8.653 -21.348 1.00 83.06 98 GLY A C 1
ATOM 707 O O . GLY A 1 98 ? 2.942 9.257 -21.513 1.00 83.06 98 GLY A O 1
ATOM 708 N N . SER A 1 99 ? 4.374 8.176 -20.161 1.00 79.75 99 SER A N 1
ATOM 709 C CA . SER A 1 99 ? 3.656 8.414 -18.907 1.00 79.75 99 SER A CA 1
ATOM 710 C C . SER A 1 99 ? 4.561 9.081 -17.877 1.00 79.75 99 SER A C 1
ATOM 712 O O . SER A 1 99 ? 5.763 9.243 -18.092 1.00 79.75 99 SER A O 1
ATOM 714 N N . TYR A 1 100 ? 3.989 9.438 -16.726 1.00 77.94 100 TYR A N 1
ATOM 715 C CA . TYR A 1 100 ? 4.783 9.870 -15.582 1.00 77.94 100 TYR A CA 1
ATOM 716 C C . TYR A 1 100 ? 5.738 8.762 -15.098 1.00 77.94 100 TYR A C 1
ATOM 718 O O . TYR A 1 100 ? 5.502 7.573 -15.330 1.00 77.94 100 TYR A O 1
ATOM 726 N N . ASN A 1 101 ? 6.828 9.180 -14.455 1.00 80.19 101 ASN A N 1
ATOM 727 C CA . ASN A 1 101 ? 7.853 8.310 -13.879 1.00 80.19 101 ASN A CA 1
ATOM 728 C C . ASN A 1 101 ? 7.455 7.820 -12.476 1.00 80.19 101 ASN A C 1
ATOM 730 O O . ASN A 1 101 ? 6.433 8.244 -11.926 1.00 80.19 101 ASN A O 1
ATOM 734 N N . ARG A 1 102 ? 8.289 6.965 -11.867 1.00 76.50 102 ARG A N 1
ATOM 735 C CA . ARG A 1 102 ? 8.009 6.379 -10.537 1.00 76.50 102 ARG A CA 1
ATOM 736 C C . ARG A 1 102 ? 7.620 7.392 -9.475 1.00 76.50 102 ARG A C 1
ATOM 738 O O . ARG A 1 102 ? 6.715 7.144 -8.688 1.00 76.50 102 ARG A O 1
ATOM 745 N N . TYR A 1 103 ? 8.312 8.526 -9.479 1.00 77.56 103 TYR A N 1
ATOM 746 C CA . TYR A 1 103 ? 8.143 9.582 -8.490 1.00 77.56 103 TYR A CA 1
ATOM 747 C C . TYR A 1 103 ? 6.688 10.057 -8.364 1.00 77.56 103 TYR A C 1
ATOM 749 O O . TYR A 1 103 ? 6.265 10.435 -7.279 1.00 77.56 103 TYR A O 1
ATOM 757 N N . TRP A 1 104 ? 5.919 10.021 -9.456 1.00 79.19 104 TRP A N 1
ATOM 758 C CA . TRP A 1 104 ? 4.527 10.472 -9.464 1.00 79.19 104 TRP A CA 1
ATOM 759 C C . TRP A 1 104 ? 3.502 9.373 -9.187 1.00 79.19 104 TRP A C 1
ATOM 761 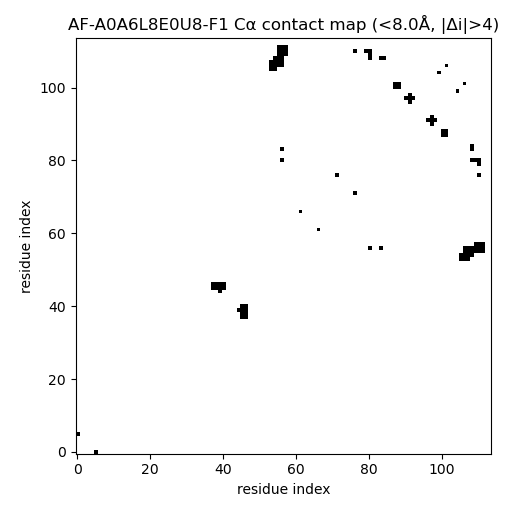O O . TRP A 1 104 ? 2.405 9.693 -8.737 1.00 79.19 104 TRP A O 1
ATOM 771 N N . PHE A 1 105 ? 3.813 8.112 -9.496 1.00 78.56 105 PHE A N 1
ATOM 772 C CA . PHE A 1 105 ? 2.854 7.012 -9.349 1.00 78.56 105 PHE A CA 1
ATOM 773 C C . PHE A 1 105 ? 2.918 6.309 -7.995 1.00 78.56 105 PHE A C 1
ATOM 775 O O . PHE A 1 105 ? 1.916 5.706 -7.625 1.00 78.56 105 PHE A O 1
ATOM 782 N N . ASP A 1 106 ? 4.049 6.406 -7.285 1.00 80.00 106 ASP A N 1
ATOM 783 C CA . ASP A 1 106 ? 4.239 5.885 -5.924 1.00 80.00 106 ASP A CA 1
ATOM 784 C C . ASP A 1 106 ? 3.647 4.474 -5.734 1.00 80.00 106 ASP A C 1
ATOM 786 O O . ASP A 1 106 ? 2.781 4.214 -4.905 1.00 80.00 106 ASP A O 1
ATOM 790 N N . ASP A 1 107 ? 4.062 3.553 -6.604 1.00 78.38 107 ASP A N 1
ATOM 791 C CA . ASP A 1 107 ? 3.418 2.255 -6.810 1.00 78.38 107 ASP A CA 1
ATOM 792 C C . ASP A 1 107 ? 3.705 1.220 -5.707 1.00 78.38 107 ASP A C 1
ATOM 794 O O . ASP A 1 107 ? 3.119 0.137 -5.710 1.00 78.38 107 ASP A O 1
ATOM 798 N N . GLY A 1 108 ? 4.586 1.547 -4.757 1.00 82.62 108 GLY A N 1
ATOM 799 C CA . GLY A 1 108 ? 5.155 0.596 -3.805 1.00 82.62 108 GLY A CA 1
ATOM 800 C C . GLY A 1 108 ? 6.050 -0.442 -4.499 1.00 82.62 108 GLY A C 1
ATOM 801 O O . GLY A 1 108 ? 5.803 -0.883 -5.622 1.00 82.62 108 GLY A O 1
ATOM 802 N N . THR A 1 109 ? 7.136 -0.856 -3.848 1.00 86.06 109 THR A N 1
ATOM 803 C CA . THR A 1 109 ? 8.077 -1.840 -4.427 1.00 86.06 109 THR A CA 1
ATOM 804 C C . THR A 1 109 ? 8.147 -3.147 -3.664 1.00 86.06 109 THR A C 1
ATOM 806 O O . THR A 1 109 ? 8.770 -4.088 -4.151 1.00 86.06 109 THR A O 1
ATOM 809 N N . THR A 1 110 ? 7.496 -3.215 -2.508 1.00 87.75 110 THR A N 1
ATOM 810 C CA . THR A 1 110 ? 7.568 -4.345 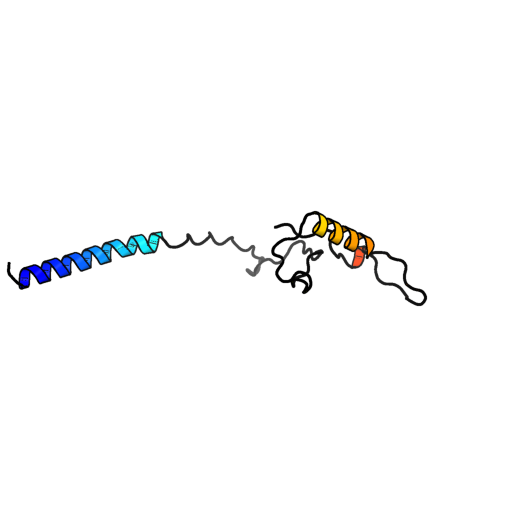-1.592 1.00 87.75 110 THR A CA 1
ATOM 811 C C . THR A 1 110 ? 6.192 -4.929 -1.332 1.00 87.75 110 THR A C 1
ATOM 813 O O . THR A 1 110 ? 5.189 -4.212 -1.252 1.00 87.75 110 THR A O 1
ATOM 816 N N . VAL A 1 111 ? 6.133 -6.251 -1.197 1.00 88.12 111 VAL A N 1
ATOM 817 C CA . VAL A 1 111 ? 4.910 -6.931 -0.762 1.00 88.12 111 VAL A CA 1
ATOM 818 C C . VAL A 1 111 ? 4.727 -6.700 0.739 1.00 88.12 111 VAL A C 1
ATOM 820 O O . VAL A 1 111 ? 5.666 -6.827 1.523 1.00 88.12 111 VAL A O 1
ATOM 823 N N . VAL A 1 112 ? 3.506 -6.361 1.157 1.00 85.25 112 VAL A N 1
ATOM 824 C CA . VAL A 1 112 ? 3.174 -6.214 2.583 1.00 85.25 112 VAL A CA 1
ATOM 825 C C . VAL A 1 112 ? 3.311 -7.571 3.286 1.00 85.25 112 VAL A C 1
ATOM 827 O O . VAL A 1 112 ? 2.665 -8.540 2.885 1.00 85.25 112 VAL A O 1
ATOM 830 N N . GLY A 1 113 ? 4.150 -7.634 4.324 1.00 77.31 113 GLY A N 1
ATOM 831 C CA . GLY A 1 113 ? 4.344 -8.835 5.142 1.00 77.31 113 GLY A CA 1
ATOM 832 C C . GLY A 1 113 ? 3.146 -9.141 6.047 1.00 77.31 113 GLY A C 1
ATOM 833 O O . GLY A 1 113 ? 2.403 -8.236 6.430 1.00 77.31 113 GLY A O 1
ATOM 834 N N . THR A 1 114 ? 2.969 -10.421 6.379 1.00 59.91 114 THR A N 1
ATOM 835 C CA . THR A 1 114 ? 1.967 -10.921 7.341 1.00 59.91 114 THR A CA 1
ATOM 836 C C . THR A 1 114 ? 2.529 -11.045 8.744 1.00 59.91 114 THR A C 1
ATOM 838 O O . THR A 1 114 ? 3.677 -11.534 8.848 1.00 59.91 114 THR A O 1
#

Mean predicted aligned error: 14.28 Å